Protein AF-A0A7V6WGP8-F1 (afdb_monomer_lite)

Structure (mmCIF, N/CA/C/O backbone):
data_AF-A0A7V6WGP8-F1
#
_entry.id   AF-A0A7V6WGP8-F1
#
loop_
_atom_site.group_PDB
_atom_site.id
_atom_site.type_symbol
_atom_site.label_atom_id
_atom_site.label_alt_id
_atom_site.label_comp_id
_atom_site.label_asym_id
_atom_site.label_entity_id
_atom_site.label_seq_id
_atom_site.pdbx_PDB_ins_code
_atom_site.Cartn_x
_atom_site.Cartn_y
_atom_site.Cartn_z
_atom_site.occupancy
_atom_site.B_iso_or_equiv
_atom_site.auth_seq_id
_atom_site.auth_comp_id
_atom_site.auth_asym_id
_atom_site.auth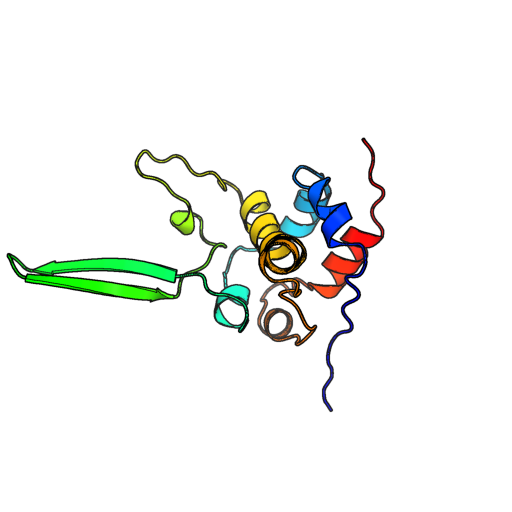_atom_id
_atom_site.pdbx_PDB_model_num
ATOM 1 N N . LYS A 1 1 ? -23.958 -14.655 -4.909 1.00 44.66 1 LYS A N 1
ATOM 2 C CA . LYS A 1 1 ? -24.150 -13.957 -3.614 1.00 44.66 1 LYS A CA 1
ATOM 3 C C . LYS A 1 1 ? -22.985 -12.997 -3.459 1.00 44.66 1 LYS A C 1
ATOM 5 O O . LYS A 1 1 ? -21.911 -13.428 -3.054 1.00 44.66 1 LYS A O 1
ATOM 10 N N . ASP A 1 2 ? -23.170 -11.751 -3.883 1.00 51.47 2 ASP A N 1
ATOM 11 C CA . ASP A 1 2 ? -22.129 -10.726 -3.828 1.00 51.47 2 ASP A CA 1
ATOM 12 C C . ASP A 1 2 ? -21.930 -10.285 -2.378 1.00 51.47 2 ASP A C 1
ATOM 14 O O . ASP A 1 2 ? -22.658 -9.455 -1.847 1.00 51.47 2 ASP A O 1
ATOM 18 N N . CYS A 1 3 ? -20.971 -10.913 -1.699 1.00 56.00 3 CYS A N 1
ATOM 19 C CA . CYS A 1 3 ? -20.528 -10.492 -0.377 1.00 56.00 3 CYS A CA 1
ATOM 20 C C . CYS A 1 3 ? -19.552 -9.319 -0.556 1.00 56.00 3 CYS A C 1
ATOM 22 O O . CYS A 1 3 ? -18.335 -9.508 -0.585 1.00 56.00 3 CYS A O 1
ATOM 24 N N . SER A 1 4 ? -20.078 -8.111 -0.769 1.00 67.31 4 SER A N 1
ATOM 25 C CA . SER A 1 4 ? -19.281 -6.886 -0.686 1.00 67.31 4 SER A CA 1
ATOM 26 C C . SER A 1 4 ? -19.113 -6.501 0.780 1.00 67.31 4 SER A C 1
ATOM 28 O O . SER A 1 4 ? -20.097 -6.386 1.512 1.00 67.31 4 SER A O 1
ATOM 30 N N . LEU A 1 5 ? -17.871 -6.302 1.214 1.00 82.69 5 LEU A N 1
ATOM 31 C CA . LEU A 1 5 ? -17.587 -5.822 2.561 1.00 82.69 5 LEU A CA 1
ATOM 32 C C . LEU A 1 5 ? -18.064 -4.369 2.686 1.00 82.69 5 LEU A C 1
ATOM 34 O O . LEU A 1 5 ? -17.824 -3.569 1.783 1.00 82.69 5 LEU A O 1
ATOM 38 N N . GLN A 1 6 ? -18.702 -4.023 3.802 1.00 84.06 6 GLN A N 1
ATOM 39 C CA . GLN A 1 6 ? -19.118 -2.645 4.064 1.00 84.06 6 GLN A CA 1
ATOM 40 C C . GLN A 1 6 ? -17.902 -1.792 4.433 1.00 84.06 6 GLN A C 1
ATOM 42 O O . GLN A 1 6 ? -17.051 -2.210 5.222 1.00 84.06 6 GLN A O 1
ATOM 47 N N . VAL A 1 7 ? -17.795 -0.616 3.817 1.00 87.31 7 VAL A N 1
ATOM 48 C CA . VAL A 1 7 ? -16.672 0.310 3.985 1.00 87.31 7 VAL A CA 1
ATOM 49 C C . VAL A 1 7 ? -17.230 1.692 4.292 1.00 87.31 7 VAL A C 1
ATOM 51 O O . VAL A 1 7 ? -17.673 2.400 3.394 1.00 87.31 7 VAL A O 1
ATOM 54 N N . GLU A 1 8 ? -17.193 2.067 5.566 1.00 87.69 8 GLU A N 1
ATOM 55 C CA . GLU A 1 8 ? -17.587 3.393 6.040 1.00 87.69 8 GLU A CA 1
ATOM 56 C C . GLU A 1 8 ? -16.346 4.284 6.147 1.00 87.69 8 GLU A C 1
ATOM 58 O O . GLU A 1 8 ? -15.432 4.006 6.922 1.00 87.69 8 GLU A O 1
ATOM 63 N N . VAL A 1 9 ? -16.287 5.333 5.327 1.00 87.25 9 VAL A N 1
ATOM 64 C CA . VAL A 1 9 ? -15.088 6.177 5.135 1.00 87.25 9 VAL A CA 1
ATOM 65 C C . VAL A 1 9 ? -15.356 7.669 5.330 1.00 87.25 9 VAL A C 1
ATOM 67 O O . VAL A 1 9 ? -14.455 8.487 5.151 1.00 87.25 9 VAL A O 1
ATOM 70 N N . GLU A 1 10 ? -16.575 8.028 5.721 1.00 86.88 10 GLU A N 1
ATOM 71 C CA . GLU A 1 10 ? -16.963 9.405 6.027 1.00 86.88 10 GLU A CA 1
ATOM 72 C C . GLU A 1 10 ? -16.136 9.954 7.201 1.00 86.88 10 GLU A C 1
ATOM 74 O O . GLU A 1 10 ? -15.939 9.271 8.208 1.00 86.88 10 GLU A O 1
ATOM 79 N N . GLY A 1 11 ? -15.590 11.166 7.047 1.00 88.88 11 GLY A N 1
ATOM 80 C CA . GLY A 1 11 ? -14.735 11.826 8.046 1.00 88.88 11 GLY A CA 1
ATOM 81 C C . GLY A 1 11 ? -13.355 11.184 8.264 1.00 88.88 11 GLY A C 1
ATOM 82 O O . GLY A 1 11 ? -12.551 11.671 9.064 1.00 88.88 11 GLY A O 1
ATOM 83 N N . LEU A 1 12 ? -13.058 10.066 7.589 1.00 92.94 12 LEU A N 1
ATOM 84 C CA . LEU A 1 12 ? -11.809 9.332 7.789 1.00 92.94 12 LEU A CA 1
ATOM 85 C C . LEU A 1 12 ? -10.620 10.045 7.140 1.00 92.94 12 LEU A C 1
ATOM 87 O O . LEU A 1 12 ? -9.513 9.992 7.670 1.00 92.94 12 LEU A O 1
ATOM 91 N N . THR A 1 13 ? -10.833 10.702 6.002 1.00 94.44 13 THR A N 1
ATOM 92 C CA . THR A 1 13 ? -9.777 11.399 5.262 1.00 94.44 13 THR A CA 1
ATOM 93 C C . THR A 1 13 ? -9.163 12.520 6.102 1.00 94.44 13 THR A C 1
ATOM 95 O O . THR A 1 13 ? -7.944 12.565 6.260 1.00 94.44 13 THR A O 1
ATOM 98 N N . GLU A 1 14 ? -9.996 13.355 6.720 1.00 93.75 14 GLU A N 1
ATOM 99 C CA . GLU A 1 14 ? -9.598 14.474 7.580 1.00 93.75 14 GLU A CA 1
ATOM 100 C C . GLU A 1 14 ? -8.885 13.982 8.842 1.00 93.75 14 GLU A C 1
ATOM 102 O O . GLU A 1 14 ? -7.888 14.559 9.280 1.00 93.75 14 GLU A O 1
ATOM 107 N N . LYS A 1 15 ? -9.356 12.868 9.416 1.00 93.94 15 LYS A N 1
ATOM 108 C CA . LYS A 1 15 ? -8.699 12.239 10.563 1.00 93.94 15 LYS A CA 1
ATOM 109 C C . LYS A 1 15 ? -7.301 11.734 10.191 1.00 93.94 15 LYS A C 1
ATOM 111 O O . LYS A 1 15 ? -6.336 11.984 10.910 1.00 93.94 15 LYS A O 1
ATOM 116 N N . LEU A 1 16 ? -7.170 11.065 9.043 1.00 95.12 16 LEU A N 1
ATOM 117 C CA . LEU A 1 16 ? -5.906 10.481 8.588 1.00 95.12 16 LEU A CA 1
ATOM 118 C C . LEU A 1 16 ? -4.817 11.518 8.301 1.00 95.12 16 LEU A C 1
ATOM 120 O O . LEU A 1 16 ? -3.645 11.213 8.523 1.00 95.12 16 LEU A O 1
ATOM 124 N N . GLN A 1 17 ? -5.186 12.739 7.901 1.00 93.19 17 GLN A N 1
ATOM 125 C CA . GLN A 1 17 ? -4.240 13.850 7.729 1.00 93.19 17 GLN A CA 1
ATOM 126 C C . GLN A 1 17 ? -3.420 14.125 8.994 1.00 93.19 17 GLN A C 1
ATOM 128 O O . GLN A 1 17 ? -2.241 14.460 8.902 1.00 93.19 17 GLN A O 1
ATOM 133 N N . LYS A 1 18 ? -4.020 13.930 10.171 1.00 93.69 18 LYS A N 1
ATOM 134 C CA . LYS A 1 18 ? -3.373 14.163 11.469 1.00 93.69 18 LYS A CA 1
ATOM 135 C C . LYS A 1 18 ? -2.697 12.915 12.037 1.00 93.69 18 LYS A C 1
ATOM 137 O O . LYS A 1 18 ? -1.904 13.006 12.961 1.00 93.69 18 LYS A O 1
ATOM 142 N N . MET A 1 19 ? -2.966 11.739 11.473 1.00 94.25 19 MET A N 1
ATOM 143 C CA . MET A 1 19 ? -2.515 10.454 12.015 1.00 94.25 19 MET A CA 1
ATOM 144 C C . MET A 1 19 ? -1.264 9.894 11.331 1.00 94.25 19 MET A C 1
ATOM 146 O O . MET A 1 19 ? -0.988 8.701 11.454 1.00 94.25 19 MET A O 1
ATOM 150 N N . PHE A 1 20 ? -0.497 10.697 10.591 1.00 94.12 20 PHE A N 1
ATOM 151 C CA . PHE A 1 20 ? 0.620 10.180 9.792 1.00 94.12 20 PHE A CA 1
ATOM 152 C C . PHE A 1 20 ? 1.658 9.412 10.635 1.00 94.12 20 PHE A C 1
ATOM 154 O O . PHE A 1 20 ? 2.062 8.312 10.252 1.00 94.12 20 PHE A O 1
ATOM 161 N N . GLU A 1 21 ? 2.017 9.924 11.813 1.00 94.00 21 GLU A N 1
ATOM 162 C CA . GLU A 1 21 ? 2.964 9.289 12.749 1.00 94.00 21 GLU A CA 1
ATOM 163 C C . GLU A 1 21 ? 2.284 8.521 13.898 1.00 94.00 21 GLU A C 1
ATOM 165 O O . GLU A 1 21 ? 2.942 8.087 14.839 1.00 94.00 21 GLU A O 1
ATOM 170 N N . HIS A 1 22 ? 0.968 8.299 13.822 1.00 95.56 22 HIS A N 1
ATOM 171 C CA . HIS A 1 22 ? 0.217 7.664 14.904 1.00 95.56 22 HIS A CA 1
ATOM 172 C C . HIS A 1 22 ? 0.681 6.207 15.163 1.00 95.56 22 HIS A C 1
ATOM 174 O O . HIS A 1 22 ? 0.835 5.431 14.209 1.00 95.56 22 HIS A O 1
ATOM 180 N N . PRO A 1 23 ? 0.831 5.768 16.431 1.00 94.88 23 PRO A N 1
ATOM 181 C CA . PRO A 1 23 ? 1.361 4.439 16.774 1.00 94.88 23 PRO A CA 1
ATOM 182 C C . PRO A 1 23 ? 0.505 3.264 16.274 1.00 94.88 23 PRO A C 1
ATOM 184 O O . PRO A 1 23 ? 1.012 2.156 16.113 1.00 94.88 23 PRO A O 1
ATOM 187 N N . ILE A 1 24 ? -0.768 3.495 15.931 1.00 95.25 24 ILE A N 1
ATOM 188 C CA . ILE A 1 24 ? -1.659 2.483 15.322 1.00 95.25 24 ILE A CA 1
ATOM 189 C C . ILE A 1 24 ? -1.042 1.809 14.085 1.00 95.25 24 ILE A C 1
ATOM 191 O O . ILE A 1 24 ? -1.291 0.633 13.817 1.00 95.25 24 ILE A O 1
ATOM 195 N N . TRP A 1 25 ? -0.194 2.520 13.332 1.00 96.06 25 TRP A N 1
ATOM 196 C CA . TRP A 1 25 ? 0.469 1.949 12.161 1.00 96.06 25 TRP A CA 1
ATOM 197 C C . TRP A 1 25 ? 1.424 0.814 12.524 1.00 96.06 25 TRP A C 1
ATOM 199 O O . TRP A 1 25 ? 1.603 -0.101 11.718 1.00 96.06 25 TRP A O 1
ATOM 209 N N . GLU A 1 26 ? 2.004 0.830 13.724 1.00 95.69 26 GLU A N 1
ATOM 210 C CA . GLU A 1 26 ? 2.823 -0.277 14.214 1.00 95.69 26 GLU A CA 1
ATOM 211 C C . GLU A 1 26 ? 1.977 -1.526 14.412 1.00 95.69 26 GLU A C 1
ATOM 213 O O . GLU A 1 26 ? 2.352 -2.594 13.929 1.00 95.69 26 GLU A O 1
ATOM 218 N N . GLU A 1 27 ? 0.807 -1.390 15.031 1.00 95.06 27 GLU A N 1
ATOM 219 C CA . GLU A 1 27 ? -0.123 -2.497 15.235 1.00 95.06 27 GLU A CA 1
ATOM 220 C C . GLU A 1 27 ? -0.605 -3.079 13.900 1.00 95.06 27 GLU A C 1
ATOM 222 O O . GLU A 1 27 ? -0.451 -4.279 13.650 1.00 95.06 27 GLU A O 1
ATOM 227 N N . ILE A 1 28 ? -1.087 -2.224 12.992 1.00 95.38 28 ILE A N 1
ATOM 228 C CA . ILE A 1 28 ? -1.588 -2.638 11.673 1.00 95.38 28 ILE A CA 1
ATOM 229 C C . ILE A 1 28 ? -0.487 -3.346 10.869 1.00 95.38 28 ILE A C 1
ATOM 231 O O . ILE A 1 28 ? -0.734 -4.347 10.184 1.00 95.38 28 ILE A O 1
ATOM 235 N N . CYS A 1 29 ? 0.754 -2.853 10.934 1.00 96.44 29 CYS A N 1
ATOM 236 C CA . CYS A 1 29 ? 1.841 -3.405 10.135 1.00 96.44 29 CYS A CA 1
ATOM 237 C C . CYS A 1 29 ? 2.371 -4.748 10.661 1.00 96.44 29 CYS A C 1
ATOM 239 O O . CYS A 1 29 ? 2.936 -5.508 9.867 1.00 96.44 29 CYS A O 1
ATOM 241 N N . ARG A 1 30 ? 2.165 -5.095 11.945 1.00 95.44 30 ARG A N 1
ATOM 242 C CA . ARG A 1 30 ? 2.662 -6.352 12.546 1.00 95.44 30 ARG A CA 1
ATOM 243 C C . ARG A 1 30 ? 2.249 -7.570 11.732 1.00 95.44 30 ARG A C 1
ATOM 245 O O . ARG A 1 30 ? 3.114 -8.365 11.370 1.00 95.44 30 ARG A O 1
ATOM 252 N N . LYS A 1 31 ? 0.974 -7.644 11.341 1.00 94.00 31 LYS A N 1
ATOM 253 C CA . LYS A 1 31 ? 0.414 -8.768 10.575 1.00 94.00 31 LYS A CA 1
ATOM 254 C C . LYS A 1 31 ? 0.961 -8.864 9.148 1.00 94.00 31 LYS A C 1
ATOM 256 O O . LYS A 1 31 ? 1.058 -9.952 8.597 1.00 94.00 31 LYS A O 1
ATOM 261 N N . CYS A 1 32 ? 1.298 -7.734 8.526 1.00 95.94 32 CYS A N 1
ATOM 262 C CA . CYS A 1 32 ? 1.716 -7.693 7.128 1.00 95.94 32 CYS A CA 1
ATOM 263 C C . CYS A 1 32 ? 3.098 -8.342 6.920 1.00 95.94 32 CYS A C 1
ATOM 265 O O . CYS A 1 32 ? 3.999 -8.187 7.739 1.00 95.94 32 CYS A O 1
ATOM 267 N N . ILE A 1 33 ? 3.291 -9.014 5.784 1.00 95.50 33 ILE A N 1
ATOM 268 C CA . ILE A 1 33 ? 4.583 -9.601 5.376 1.00 95.50 33 ILE A CA 1
ATOM 269 C C . ILE A 1 33 ? 5.144 -8.972 4.090 1.00 95.50 33 ILE A C 1
ATOM 271 O O . ILE A 1 33 ? 6.011 -9.543 3.446 1.00 95.50 33 ILE A O 1
ATOM 275 N N . ASN A 1 34 ? 4.617 -7.815 3.671 1.00 95.06 34 ASN A N 1
ATOM 276 C CA . ASN A 1 34 ? 5.044 -7.078 2.469 1.00 95.06 34 ASN A CA 1
ATOM 277 C C . ASN A 1 34 ? 5.038 -7.877 1.148 1.00 95.06 34 ASN A C 1
ATOM 279 O O . ASN A 1 34 ? 5.696 -7.476 0.195 1.00 95.06 34 ASN A O 1
ATOM 283 N N . CYS A 1 35 ? 4.233 -8.939 1.030 1.00 95.56 35 CYS A N 1
ATOM 284 C CA . CYS A 1 35 ? 4.179 -9.768 -0.183 1.00 95.56 35 CYS A CA 1
ATOM 285 C C . CYS A 1 35 ? 3.718 -9.023 -1.451 1.00 95.56 35 CYS A C 1
ATOM 287 O O . CYS A 1 35 ? 3.995 -9.457 -2.564 1.00 95.56 35 CYS A O 1
ATOM 289 N N . GLY A 1 36 ? 2.999 -7.904 -1.307 1.00 94.75 36 GLY A N 1
ATOM 290 C CA . GLY A 1 36 ? 2.550 -7.086 -2.435 1.00 94.75 36 GLY A CA 1
ATOM 291 C C . GLY A 1 36 ? 1.317 -7.616 -3.175 1.00 94.75 36 GLY A C 1
ATOM 292 O O . GLY A 1 36 ? 0.758 -6.893 -3.982 1.00 94.75 36 GLY A O 1
ATOM 293 N N . THR A 1 37 ? 0.785 -8.802 -2.867 1.00 96.00 37 THR A N 1
ATOM 294 C CA . THR A 1 37 ? -0.389 -9.383 -3.561 1.00 96.00 37 THR A CA 1
ATOM 295 C C . THR A 1 37 ? -1.583 -8.424 -3.668 1.00 96.00 37 THR A C 1
ATOM 297 O O . THR A 1 37 ? -2.304 -8.391 -4.663 1.00 96.00 37 THR A O 1
ATOM 300 N N . CYS A 1 38 ? -1.788 -7.585 -2.653 1.00 95.19 38 CYS A N 1
ATOM 301 C CA . CYS A 1 38 ? -2.883 -6.630 -2.627 1.00 95.19 38 CYS A CA 1
ATOM 302 C C . CYS A 1 38 ? -2.735 -5.483 -3.648 1.00 95.19 38 CYS A C 1
ATOM 304 O O . CYS A 1 38 ? -3.752 -4.876 -3.995 1.00 95.19 38 CYS A O 1
ATOM 306 N N . THR A 1 39 ? -1.529 -5.120 -4.106 1.00 95.56 39 THR A N 1
ATOM 307 C CA . THR A 1 39 ? -1.324 -4.095 -5.154 1.00 95.56 39 THR A CA 1
ATOM 308 C C . THR A 1 39 ? -1.647 -4.660 -6.524 1.00 95.56 39 THR A C 1
ATOM 310 O O . THR A 1 39 ? -2.422 -4.035 -7.236 1.00 95.56 39 THR A O 1
ATOM 313 N N . TYR A 1 40 ? -1.197 -5.876 -6.822 1.00 94.00 40 TYR A N 1
ATOM 314 C CA . TYR A 1 40 ? -1.468 -6.543 -8.098 1.00 94.00 40 TYR A CA 1
ATOM 315 C C . TYR A 1 40 ? -2.951 -6.867 -8.336 1.00 94.00 40 TYR A C 1
ATOM 317 O O . TYR A 1 40 ? -3.410 -6.852 -9.471 1.00 94.00 40 TYR A O 1
ATOM 325 N N . LEU A 1 41 ? -3.722 -7.148 -7.281 1.00 94.56 41 LEU A N 1
ATOM 326 C CA . LEU A 1 41 ? -5.138 -7.528 -7.420 1.00 94.56 41 LEU A CA 1
ATOM 327 C C . LEU A 1 41 ? -6.122 -6.359 -7.387 1.00 94.56 41 LEU A C 1
ATOM 329 O O . LEU A 1 41 ? -7.294 -6.517 -7.737 1.00 94.56 41 LEU A O 1
ATOM 333 N N . CYS A 1 42 ? -5.700 -5.214 -6.859 1.00 94.69 42 CYS A N 1
ATOM 334 C CA . CYS A 1 42 ? -6.611 -4.107 -6.628 1.00 94.69 42 CYS A CA 1
ATOM 335 C C . CYS A 1 42 ? -6.683 -3.223 -7.879 1.00 94.69 42 CYS A C 1
ATOM 337 O O . CYS A 1 42 ? -5.664 -2.656 -8.255 1.00 94.69 42 CYS A O 1
ATOM 339 N N . PRO A 1 43 ? -7.869 -3.018 -8.479 1.00 92.56 43 PRO A N 1
ATOM 340 C CA . PRO A 1 43 ? -7.986 -2.268 -9.731 1.00 92.56 43 PRO A CA 1
ATOM 341 C C . PRO A 1 43 ? -7.700 -0.770 -9.566 1.00 92.56 43 PRO A C 1
ATOM 343 O O . PRO A 1 43 ? -7.457 -0.083 -10.546 1.00 92.56 43 PRO A O 1
ATOM 346 N N . THR A 1 44 ? -7.732 -0.247 -8.334 1.00 93.38 44 THR A N 1
ATOM 347 C CA . THR A 1 44 ? -7.383 1.152 -8.044 1.00 93.38 44 THR A CA 1
ATOM 348 C C . THR A 1 44 ? -5.884 1.348 -7.805 1.00 93.38 44 THR A C 1
ATOM 350 O O . THR A 1 44 ? -5.424 2.478 -7.643 1.00 93.38 44 THR A O 1
ATOM 353 N N . CYS A 1 45 ? -5.099 0.265 -7.754 1.00 93.81 45 CYS A N 1
ATOM 354 C CA . CYS A 1 45 ? -3.648 0.348 -7.647 1.00 93.81 45 CYS A CA 1
ATOM 355 C C . CYS A 1 45 ? -3.014 0.569 -9.019 1.00 93.81 45 CYS A C 1
ATOM 357 O O . CYS A 1 45 ? -3.396 -0.045 -10.005 1.00 93.81 45 CYS A O 1
ATOM 359 N N . HIS A 1 46 ? -2.020 1.449 -9.048 1.00 92.06 46 HIS A N 1
ATOM 360 C CA . HIS A 1 46 ? -1.364 1.910 -10.269 1.00 92.06 46 HIS A CA 1
ATOM 361 C C . HIS A 1 46 ? 0.148 2.078 -10.051 1.00 92.06 46 HIS A C 1
ATOM 363 O O . HIS A 1 46 ? 0.777 2.965 -10.618 1.00 92.06 46 HIS A O 1
ATOM 369 N N . CYS A 1 47 ? 0.724 1.249 -9.177 1.00 94.19 47 CYS A N 1
ATOM 370 C CA . CYS A 1 47 ? 2.164 1.195 -8.957 1.00 94.19 47 CYS A CA 1
ATOM 371 C C . CYS A 1 47 ? 2.836 0.515 -10.155 1.00 94.19 47 CYS A C 1
ATOM 373 O O . CYS A 1 47 ? 2.403 -0.552 -10.595 1.00 94.19 47 CYS A O 1
ATOM 375 N N . PHE A 1 48 ? 3.877 1.145 -10.685 1.00 95.00 48 PHE A N 1
ATOM 376 C CA . PHE A 1 48 ? 4.653 0.625 -11.800 1.00 95.00 48 PHE A CA 1
ATOM 377 C C . PHE A 1 48 ? 6.108 1.061 -11.676 1.00 95.00 48 PHE A C 1
ATOM 379 O O . PHE A 1 48 ? 6.389 2.096 -11.072 1.00 95.00 48 PHE A O 1
ATOM 386 N N . ASP A 1 49 ? 6.989 0.295 -12.306 1.00 93.38 49 ASP A N 1
ATOM 387 C CA . ASP A 1 49 ? 8.390 0.643 -12.510 1.00 93.38 49 ASP A CA 1
ATOM 388 C C . ASP A 1 49 ? 8.664 0.890 -14.003 1.00 93.38 49 ASP A C 1
ATOM 390 O O . ASP A 1 49 ? 7.923 0.428 -14.884 1.00 93.38 49 ASP A O 1
ATOM 394 N N . VAL A 1 50 ? 9.708 1.661 -14.293 1.00 93.38 50 VAL A N 1
ATOM 395 C CA . VAL A 1 50 ? 10.165 1.982 -15.645 1.00 93.38 50 VAL A CA 1
ATOM 396 C C . VAL A 1 50 ? 11.560 1.412 -15.834 1.00 93.38 50 VAL A C 1
ATOM 398 O O . VAL A 1 50 ? 12.556 1.985 -15.398 1.00 93.38 50 VAL A O 1
ATOM 401 N N . LEU A 1 51 ? 11.629 0.302 -16.561 1.00 91.88 51 LEU A N 1
ATOM 402 C CA . LEU A 1 51 ? 12.877 -0.391 -16.835 1.00 91.88 51 LEU A CA 1
ATOM 403 C C . LEU A 1 51 ? 13.432 0.011 -18.200 1.00 91.88 51 LEU A C 1
ATOM 405 O O . LEU A 1 51 ? 12.696 0.226 -19.167 1.00 91.88 51 LEU A O 1
ATOM 409 N N . ASN A 1 52 ? 14.759 0.078 -18.276 1.00 93.88 52 ASN A N 1
ATOM 410 C CA . ASN A 1 52 ? 15.499 0.295 -19.512 1.00 93.88 52 ASN A CA 1
ATOM 411 C C . ASN A 1 52 ? 16.332 -0.953 -19.800 1.00 93.88 52 ASN A C 1
ATOM 413 O O . ASN A 1 52 ? 17.091 -1.405 -18.943 1.00 93.88 52 ASN A O 1
ATOM 417 N N . LYS A 1 53 ? 16.206 -1.510 -21.003 1.00 93.88 53 LYS A N 1
ATOM 418 C CA . LYS A 1 53 ? 17.042 -2.614 -21.479 1.00 93.88 53 LYS A CA 1
ATOM 419 C C . LYS A 1 53 ? 17.831 -2.137 -22.689 1.00 93.88 53 LYS A C 1
ATOM 421 O O . LYS A 1 53 ? 17.250 -1.914 -23.748 1.00 93.88 53 LYS A O 1
ATOM 426 N N . ASN A 1 54 ? 19.144 -2.014 -22.522 1.00 94.75 54 ASN A N 1
ATOM 427 C CA . ASN A 1 54 ? 20.061 -1.566 -23.568 1.00 94.75 54 ASN A CA 1
ATOM 428 C C . ASN A 1 54 ? 20.857 -2.751 -24.132 1.00 94.75 54 ASN A C 1
ATOM 430 O O . ASN A 1 54 ? 21.235 -3.665 -23.399 1.00 94.75 54 ASN A O 1
ATOM 434 N N . ARG A 1 55 ? 21.112 -2.732 -25.441 1.00 92.25 55 ARG A N 1
ATOM 435 C CA . ARG A 1 55 ? 21.979 -3.666 -26.166 1.00 92.25 55 ARG A CA 1
ATOM 436 C C . ARG A 1 55 ? 22.785 -2.876 -27.201 1.00 92.25 55 ARG A C 1
ATOM 438 O O . ARG A 1 55 ? 22.291 -2.599 -28.294 1.00 92.25 55 ARG A O 1
ATOM 445 N N . GLY A 1 56 ? 24.025 -2.532 -26.850 1.00 92.44 56 GLY A N 1
ATOM 446 C CA . GLY A 1 56 ? 24.853 -1.624 -27.650 1.00 92.44 56 GLY A CA 1
ATOM 447 C C . GLY A 1 56 ? 24.187 -0.251 -27.772 1.00 92.44 56 GLY A C 1
ATOM 448 O O . GLY A 1 56 ? 23.727 0.298 -26.775 1.00 92.44 56 GLY A O 1
ATOM 449 N N . GLU A 1 57 ? 24.072 0.255 -28.998 1.00 93.25 57 GLU A N 1
ATOM 450 C CA . GLU A 1 57 ? 23.449 1.553 -29.310 1.00 93.25 57 GLU A CA 1
ATOM 451 C C . GLU A 1 57 ? 21.910 1.518 -29.379 1.00 93.25 57 GLU A C 1
ATOM 453 O O . GLU A 1 57 ? 21.269 2.541 -29.609 1.00 93.25 57 GLU A O 1
ATOM 458 N N . LYS A 1 58 ? 21.284 0.349 -29.192 1.00 94.75 58 LYS A N 1
ATOM 459 C CA . LYS A 1 58 ? 19.820 0.200 -29.194 1.00 94.75 58 LYS A CA 1
ATOM 460 C C . LYS A 1 58 ? 19.311 -0.038 -27.778 1.00 94.75 58 LYS A C 1
ATOM 462 O O . LYS A 1 58 ? 19.879 -0.839 -27.038 1.00 94.75 58 LYS A O 1
ATOM 467 N N . GLY A 1 59 ? 18.200 0.594 -27.416 1.00 95.00 59 GLY A N 1
ATOM 468 C CA . GLY A 1 59 ? 17.568 0.419 -26.111 1.00 95.00 59 GLY A CA 1
ATOM 469 C C . GLY A 1 59 ? 16.050 0.426 -26.195 1.00 95.00 59 GLY A C 1
ATOM 470 O O . GLY A 1 59 ? 15.469 1.028 -27.095 1.00 95.00 59 GLY A O 1
ATOM 471 N N . VAL A 1 60 ? 15.409 -0.254 -25.248 1.00 95.94 60 VAL A N 1
ATOM 472 C CA . VAL A 1 60 ? 13.959 -0.192 -25.041 1.00 95.94 60 VAL A CA 1
ATOM 473 C C . VAL A 1 60 ? 13.667 0.258 -23.619 1.00 95.94 60 VAL A C 1
ATOM 475 O O . VAL A 1 60 ? 14.274 -0.229 -22.663 1.00 95.94 60 VAL A O 1
ATOM 478 N N . LYS A 1 61 ? 12.714 1.177 -23.485 1.00 96.25 61 LYS A N 1
ATOM 479 C CA . LYS A 1 61 ? 12.139 1.596 -22.208 1.00 96.25 61 LYS A CA 1
ATOM 480 C C . LYS A 1 61 ? 10.723 1.049 -22.129 1.00 96.25 61 LYS A C 1
ATOM 482 O O 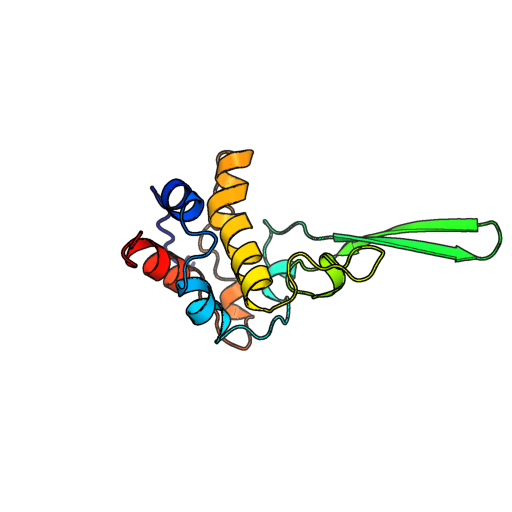. LYS A 1 61 ? 9.948 1.226 -23.067 1.00 96.25 61 LYS A O 1
ATOM 487 N N . TYR A 1 62 ? 10.387 0.386 -21.034 1.00 95.31 62 TYR A N 1
ATOM 488 C CA . TYR A 1 62 ? 9.074 -0.224 -20.858 1.00 95.31 62 TYR A CA 1
ATOM 489 C C . TYR A 1 62 ? 8.594 -0.095 -19.416 1.00 95.31 62 TYR A C 1
ATOM 491 O O . TYR A 1 62 ? 9.379 0.084 -18.485 1.00 95.31 62 TYR A O 1
ATOM 499 N N . ARG A 1 63 ? 7.271 -0.145 -19.257 1.00 95.50 63 ARG A N 1
ATOM 500 C CA . ARG A 1 63 ? 6.599 -0.093 -17.962 1.00 95.50 63 ARG A CA 1
ATOM 501 C C . ARG A 1 63 ? 6.307 -1.512 -17.489 1.00 95.50 63 ARG A C 1
ATOM 503 O O . ARG A 1 63 ? 5.693 -2.281 -18.226 1.00 95.50 63 ARG A O 1
ATOM 510 N N . CYS A 1 64 ? 6.677 -1.817 -16.254 1.00 93.31 64 CYS A N 1
ATOM 511 C CA . CYS A 1 64 ? 6.323 -3.059 -15.574 1.00 93.31 64 CYS A CA 1
ATOM 512 C C . CYS A 1 64 ? 5.428 -2.769 -14.378 1.00 93.31 64 CYS A C 1
ATOM 514 O O . CYS A 1 64 ? 5.552 -1.722 -13.750 1.00 93.31 64 CYS A O 1
ATOM 516 N N . TYR A 1 65 ? 4.528 -3.695 -14.050 1.00 93.00 65 TYR A N 1
ATOM 517 C CA . TYR A 1 65 ? 3.830 -3.618 -12.773 1.00 93.00 65 TYR A CA 1
ATOM 518 C C . TYR A 1 65 ? 4.828 -3.746 -11.631 1.00 93.00 65 TYR A C 1
ATOM 520 O O . TYR A 1 65 ? 5.731 -4.578 -11.686 1.00 93.00 65 TYR A O 1
ATOM 528 N N . ASP A 1 66 ? 4.624 -2.933 -10.604 1.00 95.06 66 ASP A N 1
ATOM 529 C CA . ASP A 1 66 ? 5.417 -2.973 -9.387 1.00 95.06 66 ASP A CA 1
ATOM 530 C C . ASP A 1 66 ? 4.521 -2.650 -8.181 1.00 95.06 66 ASP A C 1
ATOM 532 O O . ASP A 1 66 ? 3.307 -2.454 -8.303 1.00 95.06 66 ASP A O 1
ATOM 536 N N . SER A 1 67 ? 5.085 -2.623 -6.981 1.00 95.62 67 SER A N 1
ATOM 537 C CA . SER A 1 67 ? 4.344 -2.519 -5.739 1.00 95.62 67 SER A CA 1
ATOM 538 C C . SER A 1 67 ? 5.008 -1.559 -4.767 1.00 95.62 67 SER A C 1
ATOM 540 O O . SER A 1 67 ? 6.121 -1.787 -4.305 1.00 95.62 67 SER A O 1
ATOM 542 N N . CYS A 1 68 ? 4.240 -0.574 -4.289 1.00 95.06 68 CYS A N 1
ATOM 543 C CA . CYS A 1 68 ? 4.661 0.304 -3.192 1.00 95.06 68 CYS A CA 1
ATOM 544 C C . CYS A 1 68 ? 4.942 -0.428 -1.861 1.00 95.06 68 CYS A C 1
ATOM 546 O O . CYS A 1 68 ? 5.329 0.211 -0.883 1.00 95.06 68 CYS A O 1
ATOM 548 N N . MET A 1 69 ? 4.696 -1.743 -1.799 1.00 95.62 69 MET A N 1
ATOM 549 C CA . MET A 1 69 ? 5.003 -2.596 -0.650 1.00 95.62 69 MET A CA 1
ATOM 550 C C . MET A 1 69 ? 6.448 -3.103 -0.639 1.00 95.62 69 MET A C 1
ATOM 552 O O . MET A 1 69 ? 6.892 -3.552 0.423 1.00 95.62 69 MET A O 1
ATOM 556 N N . TYR A 1 70 ? 7.160 -3.045 -1.766 1.00 95.19 70 TYR A N 1
ATOM 557 C CA . TYR A 1 70 ? 8.558 -3.458 -1.864 1.00 95.19 70 TYR A CA 1
ATOM 558 C C . TYR A 1 70 ? 9.495 -2.336 -1.422 1.00 95.19 70 TYR A C 1
ATOM 560 O O . TYR A 1 70 ? 9.141 -1.155 -1.461 1.00 95.19 70 TYR A O 1
ATOM 568 N N . LYS A 1 71 ? 10.674 -2.713 -0.922 1.00 94.00 71 LYS A N 1
ATOM 569 C CA . LYS A 1 71 ? 11.659 -1.758 -0.397 1.00 94.00 71 LYS A CA 1
ATOM 570 C C . LYS A 1 71 ? 12.227 -0.914 -1.538 1.00 94.00 71 LYS A C 1
ATOM 572 O O . LYS A 1 71 ? 12.431 0.285 -1.378 1.00 94.00 71 LYS A O 1
ATOM 577 N N . GLU A 1 72 ? 12.441 -1.553 -2.675 1.00 92.62 72 GLU A N 1
ATOM 578 C CA . GLU A 1 72 ? 13.074 -1.041 -3.882 1.00 92.62 72 GLU A CA 1
ATOM 579 C C . GLU A 1 72 ? 12.242 0.074 -4.525 1.00 92.62 72 GLU A C 1
ATOM 581 O O . GLU A 1 72 ? 12.814 1.033 -5.025 1.00 92.62 72 GLU A O 1
ATOM 586 N N . TYR A 1 73 ? 10.909 0.026 -4.394 1.00 94.25 73 TYR A N 1
ATOM 587 C CA . TYR A 1 73 ? 9.980 0.986 -5.010 1.00 94.25 73 TYR A CA 1
ATOM 588 C C . TYR A 1 73 ? 10.268 2.457 -4.655 1.00 94.25 73 TYR A C 1
ATOM 590 O O . TYR A 1 73 ? 9.940 3.366 -5.412 1.00 94.25 73 TYR A O 1
ATOM 598 N N . THR A 1 74 ? 10.834 2.719 -3.474 1.00 93.62 74 THR A N 1
ATOM 599 C CA . THR A 1 74 ? 11.243 4.074 -3.049 1.00 93.62 74 THR A CA 1
ATOM 600 C C . THR A 1 74 ? 12.706 4.209 -2.717 1.00 93.62 74 THR A C 1
ATOM 602 O O . THR A 1 74 ? 13.106 5.186 -2.081 1.00 93.62 74 THR A O 1
ATOM 605 N N . LEU A 1 75 ? 13.510 3.235 -3.118 1.00 94.81 75 LEU A N 1
ATOM 606 C CA . LEU A 1 75 ? 14.941 3.353 -2.965 1.00 94.81 75 LEU A CA 1
ATOM 607 C C . LEU A 1 75 ? 15.452 4.380 -3.979 1.00 94.81 75 LEU A C 1
ATOM 609 O O . LEU A 1 75 ? 15.344 4.189 -5.186 1.00 94.81 75 LEU A O 1
ATOM 613 N N . MET A 1 76 ? 15.977 5.491 -3.475 1.00 94.06 76 MET A N 1
ATOM 614 C CA . MET A 1 76 ? 16.516 6.565 -4.301 1.00 94.06 76 MET A CA 1
ATOM 615 C C . MET A 1 76 ? 17.992 6.318 -4.619 1.00 94.06 76 MET A C 1
ATOM 617 O O . MET A 1 76 ? 18.699 5.602 -3.899 1.00 94.06 76 MET A O 1
ATOM 621 N N . ALA A 1 77 ? 18.475 6.961 -5.685 1.00 88.75 77 ALA A N 1
ATOM 622 C CA . ALA A 1 77 ? 19.902 7.036 -5.971 1.00 88.75 77 ALA A CA 1
ATOM 623 C C . ALA A 1 77 ? 20.630 7.637 -4.753 1.00 88.75 77 ALA A C 1
ATOM 625 O O . ALA A 1 77 ? 20.256 8.702 -4.269 1.00 88.75 77 ALA A O 1
ATOM 626 N N . GLY A 1 78 ? 21.618 6.917 -4.214 1.00 92.12 78 GLY A N 1
ATOM 627 C CA . GLY A 1 78 ? 22.290 7.255 -2.949 1.00 92.12 78 GLY A CA 1
ATOM 628 C C . GLY A 1 78 ? 21.862 6.411 -1.742 1.00 92.12 78 GLY A C 1
ATOM 629 O O . GLY A 1 78 ? 22.363 6.619 -0.644 1.00 92.12 78 GLY A O 1
ATOM 630 N N . GLY A 1 79 ? 20.952 5.446 -1.919 1.00 92.50 79 GLY A N 1
ATOM 631 C CA . GLY A 1 79 ? 20.581 4.483 -0.875 1.00 92.50 79 GLY A CA 1
ATOM 632 C C . GLY A 1 79 ? 19.572 5.004 0.153 1.00 92.50 79 GLY A C 1
ATOM 633 O O . GLY A 1 79 ? 19.113 4.237 1.000 1.00 92.50 79 GLY A O 1
ATOM 634 N N . HIS A 1 80 ? 19.177 6.278 0.064 1.00 95.62 80 HIS A N 1
ATOM 635 C CA . HIS A 1 80 ? 18.104 6.831 0.882 1.00 95.62 80 HIS A CA 1
ATOM 636 C C . HIS A 1 80 ? 16.759 6.187 0.519 1.00 95.62 80 HIS A C 1
ATOM 638 O O . HIS A 1 80 ? 16.440 5.983 -0.654 1.00 95.62 80 HIS A O 1
ATOM 644 N N . ASN A 1 81 ? 15.951 5.879 1.533 1.00 95.88 81 ASN A N 1
ATOM 645 C CA . ASN A 1 81 ? 14.618 5.327 1.346 1.00 95.88 81 ASN A CA 1
ATOM 646 C C . ASN A 1 81 ? 13.634 6.005 2.309 1.00 95.88 81 ASN A C 1
ATOM 648 O O . ASN A 1 81 ? 13.712 5.745 3.510 1.00 95.88 81 ASN A O 1
ATOM 652 N N . PRO A 1 82 ? 12.675 6.803 1.806 1.00 93.62 82 PRO A N 1
ATOM 653 C CA . PRO A 1 82 ? 11.644 7.436 2.633 1.00 93.62 82 PRO A CA 1
ATOM 654 C C . PRO A 1 82 ? 10.712 6.447 3.344 1.00 93.62 82 PRO A C 1
ATOM 656 O O . PRO A 1 82 ? 9.964 6.827 4.241 1.00 93.62 82 PRO A O 1
ATOM 659 N N . ARG A 1 83 ? 10.698 5.176 2.921 1.00 95.19 83 ARG A N 1
ATOM 660 C CA . ARG A 1 83 ? 9.895 4.105 3.524 1.00 95.19 83 ARG A CA 1
ATOM 661 C C . ARG A 1 83 ? 10.784 2.911 3.875 1.00 95.19 83 ARG A C 1
ATOM 663 O O . ARG A 1 83 ? 10.664 1.847 3.250 1.00 95.19 83 ARG A O 1
ATOM 670 N N . PRO A 1 84 ? 11.695 3.075 4.854 1.00 94.12 84 PRO A N 1
ATOM 671 C CA . PRO A 1 84 ? 12.723 2.083 5.140 1.00 94.12 84 PRO A CA 1
ATOM 672 C C . PRO A 1 84 ? 12.127 0.811 5.750 1.00 94.12 84 PRO A C 1
ATOM 674 O O . PRO A 1 84 ? 12.558 -0.297 5.409 1.00 94.12 84 PRO A O 1
ATOM 677 N N . THR A 1 85 ? 11.079 0.923 6.569 1.00 95.38 85 THR A N 1
ATOM 678 C CA . THR A 1 85 ? 10.486 -0.215 7.275 1.00 95.38 85 THR A CA 1
ATOM 679 C C . THR A 1 85 ? 9.139 -0.635 6.686 1.00 95.38 85 THR A C 1
ATOM 681 O O . THR A 1 85 ? 8.550 -0.003 5.803 1.00 95.38 85 THR A O 1
ATOM 684 N N . LYS A 1 86 ? 8.638 -1.770 7.178 1.00 94.75 86 LYS A N 1
ATOM 685 C CA . LYS A 1 86 ? 7.304 -2.273 6.848 1.00 94.75 86 LYS A CA 1
ATOM 686 C C . LYS A 1 86 ? 6.205 -1.279 7.247 1.00 94.75 86 LYS A C 1
ATOM 688 O O . LYS A 1 86 ? 5.220 -1.175 6.514 1.00 94.75 86 LYS A O 1
ATOM 693 N N . LYS A 1 87 ? 6.385 -0.543 8.351 1.00 96.69 87 LYS A N 1
ATOM 694 C CA . LYS A 1 87 ? 5.408 0.417 8.879 1.00 96.69 87 LYS A CA 1
ATOM 695 C C . LYS A 1 87 ? 5.053 1.468 7.835 1.00 96.69 87 LYS A C 1
ATOM 697 O O . LYS A 1 87 ? 3.888 1.581 7.457 1.00 96.69 87 LYS A O 1
ATOM 702 N N . GLU A 1 88 ? 6.051 2.156 7.283 1.00 96.75 88 GLU A N 1
ATOM 703 C CA . GLU A 1 88 ? 5.812 3.253 6.339 1.00 96.75 88 GLU A CA 1
ATOM 704 C C . GLU A 1 88 ? 5.194 2.753 5.024 1.00 96.75 88 GLU A C 1
ATOM 706 O O . GLU A 1 88 ? 4.361 3.435 4.425 1.00 96.75 88 GLU A O 1
ATOM 711 N N . ARG A 1 89 ? 5.552 1.540 4.577 1.00 96.50 89 ARG A N 1
ATOM 712 C CA . ARG A 1 89 ? 4.992 0.921 3.360 1.00 96.50 89 ARG A CA 1
ATOM 713 C C . ARG A 1 89 ? 3.534 0.494 3.544 1.00 96.50 89 ARG A C 1
ATOM 715 O O . ARG A 1 89 ? 2.706 0.729 2.665 1.00 96.50 89 ARG A O 1
ATOM 722 N N . VAL A 1 90 ? 3.203 -0.093 4.695 1.00 96.56 90 VAL A N 1
ATOM 723 C CA . VAL A 1 90 ? 1.820 -0.446 5.053 1.00 96.56 90 VAL A CA 1
ATOM 724 C C . VAL A 1 90 ? 0.970 0.813 5.215 1.00 96.56 90 VAL A C 1
ATOM 726 O O . VAL A 1 90 ? -0.110 0.888 4.632 1.00 96.56 90 VAL A O 1
ATOM 729 N N . ARG A 1 91 ? 1.482 1.834 5.912 1.00 96.69 91 ARG A N 1
ATOM 730 C CA . ARG A 1 91 ? 0.842 3.151 6.013 1.00 96.69 91 ARG A CA 1
ATOM 731 C C . ARG A 1 91 ? 0.550 3.725 4.627 1.00 96.69 91 ARG A C 1
ATOM 733 O O . ARG A 1 91 ? -0.601 4.030 4.329 1.00 96.69 91 ARG A O 1
ATOM 740 N N . GLN A 1 92 ? 1.546 3.764 3.734 1.00 96.06 92 GLN A N 1
ATOM 741 C CA . GLN A 1 92 ? 1.379 4.247 2.356 1.00 96.06 92 GLN A CA 1
ATOM 742 C C . GLN A 1 92 ? 0.246 3.524 1.616 1.00 96.06 92 GLN A C 1
ATOM 744 O O . GLN A 1 92 ? -0.532 4.157 0.904 1.00 96.06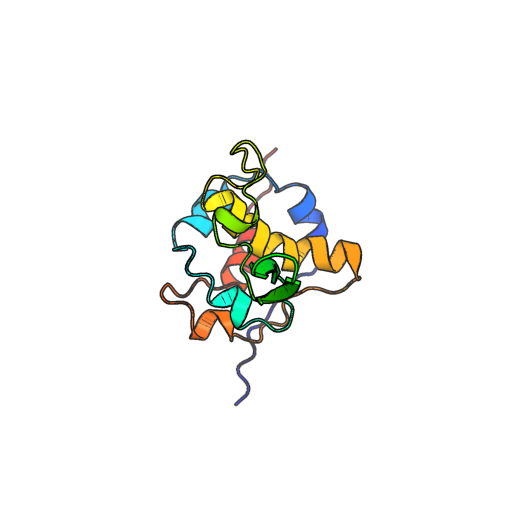 92 GLN A O 1
ATOM 749 N N . ARG A 1 93 ? 0.134 2.200 1.774 1.00 95.44 93 ARG A N 1
ATOM 750 C CA . ARG A 1 93 ? -0.917 1.401 1.133 1.00 95.44 93 ARG A CA 1
ATOM 751 C C . ARG A 1 93 ? -2.322 1.850 1.543 1.00 95.44 93 ARG A C 1
ATOM 753 O O . ARG A 1 93 ? -3.204 1.894 0.682 1.00 95.44 93 ARG A O 1
ATOM 760 N N . PHE A 1 94 ? -2.534 2.139 2.824 1.00 95.75 94 PHE A N 1
ATOM 761 C CA . PHE A 1 94 ? -3.835 2.564 3.337 1.00 95.75 94 PHE A CA 1
ATOM 762 C C . PHE A 1 94 ? -4.095 4.045 3.064 1.00 95.75 94 PHE A C 1
ATOM 764 O O . PHE A 1 94 ? -5.138 4.364 2.494 1.00 95.75 94 PHE A O 1
ATOM 771 N N . LEU A 1 95 ? -3.129 4.928 3.342 1.00 96.12 95 LEU A N 1
ATOM 772 C CA . LEU A 1 95 ? -3.262 6.365 3.081 1.00 96.12 95 LEU A CA 1
ATOM 773 C C . LEU A 1 95 ? -3.515 6.657 1.605 1.00 96.12 95 LEU A C 1
ATOM 775 O O . LEU A 1 95 ? -4.371 7.471 1.281 1.00 96.12 95 LEU A O 1
ATOM 779 N N . HIS A 1 96 ? -2.883 5.924 0.686 1.00 94.81 96 HIS A N 1
ATOM 780 C CA . HIS A 1 96 ? -3.150 6.119 -0.735 1.00 94.81 96 HIS A CA 1
ATOM 781 C C . HIS A 1 96 ? -4.618 5.874 -1.102 1.00 94.81 96 HIS A C 1
ATOM 783 O O . HIS A 1 96 ? -5.150 6.568 -1.957 1.00 94.81 96 HIS A O 1
ATOM 789 N N . LYS A 1 97 ? -5.296 4.933 -0.437 1.00 94.75 97 LYS A N 1
ATOM 790 C CA . LYS A 1 97 ? -6.706 4.621 -0.712 1.00 94.75 97 LYS A CA 1
ATOM 791 C C . LYS A 1 97 ? -7.683 5.500 0.059 1.00 94.75 97 LYS A C 1
ATOM 793 O O . LYS A 1 97 ? -8.747 5.800 -0.474 1.00 94.75 97 LYS A O 1
ATOM 798 N N . LEU A 1 98 ? -7.352 5.838 1.301 1.00 95.44 98 LEU A N 1
ATOM 799 C CA . LEU A 1 98 ? -8.282 6.434 2.264 1.00 95.44 98 LEU A CA 1
ATOM 800 C C . LEU A 1 98 ? -8.072 7.941 2.452 1.00 95.44 98 LEU A C 1
ATOM 802 O O . LEU A 1 98 ? -8.982 8.622 2.909 1.00 95.44 98 LEU A O 1
ATOM 806 N N . GLN A 1 99 ? -6.902 8.458 2.073 1.00 95.88 99 GLN A N 1
ATOM 807 C CA . GLN A 1 99 ? -6.542 9.866 2.210 1.00 95.88 99 GLN A CA 1
ATOM 808 C C . GLN A 1 99 ? -6.156 10.489 0.858 1.00 95.88 99 GLN A C 1
ATOM 810 O O . GLN A 1 99 ? -6.859 11.352 0.349 1.00 95.88 99 GLN A O 1
ATOM 815 N N . TYR A 1 100 ? -5.089 10.013 0.216 1.00 95.56 100 TYR A N 1
ATOM 816 C CA . TYR A 1 100 ? -4.520 10.711 -0.946 1.00 95.56 100 TYR A CA 1
ATOM 817 C C . TYR A 1 100 ? -5.417 10.652 -2.187 1.00 95.56 100 TYR A C 1
ATOM 819 O O . TYR A 1 100 ? -5.495 11.613 -2.948 1.00 95.56 100 TYR A O 1
ATOM 827 N N . MET A 1 101 ? -6.083 9.519 -2.430 1.00 94.25 101 MET A N 1
ATOM 828 C CA . MET A 1 101 ? -7.054 9.402 -3.522 1.00 94.25 101 MET A CA 1
ATOM 829 C C . MET A 1 101 ? -8.271 10.322 -3.341 1.00 94.25 101 MET A C 1
ATOM 831 O O . MET A 1 101 ? -8.579 11.032 -4.299 1.00 94.25 101 MET A O 1
ATOM 835 N N . PRO A 1 102 ? -8.949 10.356 -2.177 1.00 94.38 102 PRO A N 1
ATOM 836 C CA . PRO A 1 102 ? -10.044 11.299 -1.971 1.00 94.38 102 PRO A CA 1
ATOM 837 C C . PRO A 1 102 ? -9.584 12.761 -2.019 1.00 94.38 102 PRO A C 1
ATOM 839 O O . PRO A 1 102 ? -10.240 13.551 -2.686 1.00 94.38 102 PRO A O 1
ATOM 842 N N . GLU A 1 103 ? -8.424 13.110 -1.454 1.00 95.06 103 GLU A N 1
ATOM 843 C CA . GLU A 1 103 ? -7.861 14.470 -1.563 1.00 95.06 103 GLU A CA 1
ATOM 844 C C . GLU A 1 103 ? -7.597 14.888 -3.017 1.00 95.06 103 GLU A C 1
ATOM 846 O O . GLU A 1 103 ? -7.848 16.028 -3.398 1.00 95.06 103 GLU A O 1
ATOM 851 N N . ARG A 1 104 ? -7.085 13.972 -3.848 1.00 94.62 104 ARG A N 1
ATOM 852 C CA . ARG A 1 104 ? -6.697 14.288 -5.230 1.00 94.62 104 ARG A CA 1
ATOM 853 C C . ARG A 1 104 ? -7.846 14.192 -6.232 1.00 94.62 104 ARG A C 1
ATOM 855 O O . ARG A 1 104 ? -7.851 14.925 -7.215 1.00 94.62 104 ARG A O 1
ATOM 862 N N . TYR A 1 105 ? -8.766 13.251 -6.037 1.00 94.19 105 TYR A N 1
ATOM 863 C CA . TYR A 1 105 ? -9.770 12.874 -7.041 1.00 94.19 105 TYR A CA 1
ATOM 864 C C . TYR A 1 105 ? -11.211 12.882 -6.514 1.00 94.19 105 TYR A C 1
ATOM 866 O O . TYR A 1 105 ? -12.120 12.493 -7.248 1.00 94.19 105 TYR A O 1
ATOM 874 N N . GLY A 1 106 ? -11.435 13.249 -5.248 1.00 92.81 106 GLY A N 1
ATOM 875 C CA . GLY A 1 106 ? -12.762 13.257 -4.621 1.00 92.81 106 GLY A CA 1
ATOM 876 C C . GLY A 1 106 ? -13.391 11.870 -4.458 1.00 92.81 106 GLY A C 1
ATOM 877 O O . GLY A 1 106 ? -14.595 11.760 -4.253 1.00 92.81 106 GLY A O 1
ATOM 878 N N . LYS A 1 107 ? -12.608 10.791 -4.609 1.00 91.94 107 LYS A N 1
ATOM 879 C CA . LYS A 1 107 ? -13.091 9.405 -4.541 1.00 91.94 107 LYS A CA 1
ATOM 880 C C . LYS A 1 107 ? -12.165 8.533 -3.708 1.00 91.94 107 LYS A C 1
ATOM 882 O O . LYS A 1 107 ? -10.950 8.535 -3.905 1.00 91.94 107 LYS A O 1
ATOM 887 N N . TRP A 1 108 ? -12.748 7.709 -2.843 1.00 92.94 108 TRP A N 1
ATOM 888 C CA . TRP A 1 108 ? -11.999 6.703 -2.095 1.00 92.94 108 TRP A CA 1
ATOM 889 C C . TRP A 1 108 ? -11.519 5.564 -2.998 1.00 92.94 108 TRP A C 1
ATOM 891 O O . TRP A 1 108 ? -12.215 5.091 -3.896 1.00 92.94 108 TRP A O 1
ATOM 901 N N . GLY A 1 109 ? -10.312 5.072 -2.725 1.00 92.00 109 GLY A N 1
ATOM 902 C CA . GLY A 1 109 ? -9.683 3.983 -3.472 1.00 92.00 109 GLY A CA 1
ATOM 903 C C . GLY A 1 109 ? -10.141 2.579 -3.076 1.00 92.00 109 GLY A C 1
ATOM 904 O O . GLY A 1 109 ? -9.595 1.599 -3.598 1.00 92.00 109 GLY A O 1
ATOM 905 N N . CYS A 1 110 ? -11.079 2.457 -2.134 1.00 93.31 110 CYS A N 1
ATOM 906 C CA . CYS A 1 110 ? -11.597 1.193 -1.624 1.00 93.31 110 CYS A CA 1
ATOM 907 C C . CYS A 1 110 ? -13.128 1.200 -1.630 1.00 93.31 110 CYS A C 1
ATOM 909 O O . CYS A 1 110 ? -13.737 2.064 -1.020 1.00 93.31 110 CYS A O 1
ATOM 911 N N . VAL A 1 111 ? -13.719 0.195 -2.280 1.00 91.25 111 VAL A N 1
ATOM 912 C CA . VAL A 1 111 ? -15.178 -0.018 -2.364 1.00 91.25 111 VAL A CA 1
ATOM 913 C C . VAL A 1 111 ? -15.619 -1.321 -1.685 1.00 91.25 111 VAL A C 1
ATOM 915 O O . VAL A 1 111 ? -16.682 -1.848 -1.976 1.00 91.25 111 VAL A O 1
ATOM 918 N N . GLY A 1 112 ? -14.753 -1.937 -0.873 1.00 91.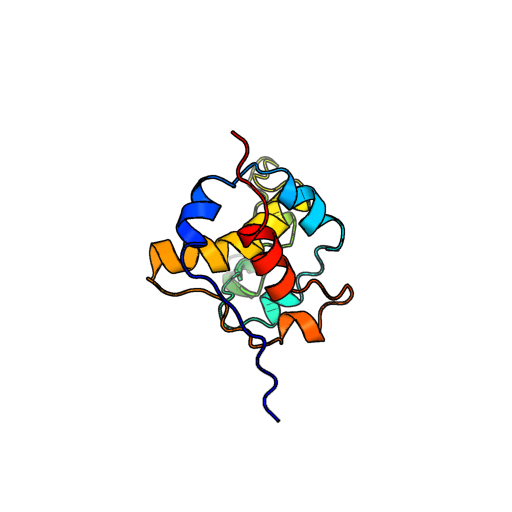19 112 GLY A N 1
ATOM 919 C CA . GLY A 1 112 ? -15.114 -3.170 -0.159 1.00 91.19 112 GLY A CA 1
ATOM 920 C C . GLY A 1 112 ? -15.161 -4.449 -1.006 1.00 91.19 112 GLY A C 1
ATOM 921 O O . GLY A 1 112 ? -15.684 -5.466 -0.566 1.00 91.19 112 GLY A O 1
ATOM 922 N N . CYS A 1 113 ? -14.561 -4.463 -2.204 1.00 92.56 113 CYS A N 1
ATOM 923 C CA . CYS A 1 113 ? -14.620 -5.622 -3.113 1.00 92.56 113 CYS A CA 1
ATOM 924 C C . CYS A 1 113 ? -13.917 -6.913 -2.628 1.00 92.56 113 CYS A C 1
ATOM 926 O O . CYS A 1 113 ? -13.927 -7.907 -3.347 1.00 92.56 113 CYS A O 1
ATOM 928 N N . GLY A 1 114 ? -13.213 -6.903 -1.490 1.00 91.94 114 GLY A N 1
ATOM 929 C CA . GLY A 1 114 ? -12.649 -8.106 -0.853 1.00 91.94 114 GLY A CA 1
ATOM 930 C C . GLY A 1 114 ? -11.494 -8.824 -1.576 1.00 91.94 114 GLY A C 1
ATOM 931 O O . GLY A 1 114 ? -10.823 -9.650 -0.964 1.00 91.94 114 GLY A O 1
ATOM 932 N N . ARG A 1 115 ? -11.174 -8.497 -2.837 1.00 93.50 115 ARG A N 1
ATOM 933 C CA . ARG A 1 115 ? -10.123 -9.182 -3.629 1.00 93.50 115 ARG A CA 1
ATOM 934 C C . ARG A 1 115 ? -8.768 -9.265 -2.926 1.00 93.50 115 ARG A C 1
ATOM 936 O O . ARG A 1 115 ? -8.104 -10.297 -2.970 1.00 93.50 115 ARG A O 1
ATOM 943 N N . CYS A 1 116 ? -8.358 -8.180 -2.268 1.00 93.81 116 CYS A N 1
ATOM 944 C CA . CYS A 1 116 ? -7.102 -8.150 -1.527 1.00 93.81 116 CYS A CA 1
ATOM 945 C C . CYS A 1 116 ? -7.130 -9.010 -0.259 1.00 93.81 116 CYS A C 1
ATOM 947 O O . CYS A 1 116 ? -6.073 -9.486 0.128 1.00 93.81 116 CYS A O 1
ATOM 949 N N . LEU A 1 117 ? -8.299 -9.213 0.357 1.00 93.44 117 LEU A N 1
ATOM 950 C CA . LEU A 1 117 ? -8.471 -10.041 1.550 1.00 93.44 117 LEU A CA 1
ATOM 951 C C . LEU A 1 117 ? -8.341 -11.524 1.197 1.00 93.44 117 LEU A C 1
ATOM 953 O O . LEU A 1 117 ? -7.523 -12.220 1.787 1.00 93.44 117 LEU A O 1
ATOM 957 N N . VAL A 1 118 ? -9.078 -11.969 0.172 1.00 93.44 118 VAL A N 1
ATOM 958 C CA . VAL A 1 118 ? -9.154 -13.379 -0.260 1.00 93.44 118 VAL A CA 1
ATOM 959 C C . VAL A 1 118 ? -7.784 -13.968 -0.599 1.00 93.44 118 VAL A C 1
ATOM 961 O O . VAL A 1 118 ? -7.536 -15.148 -0.377 1.00 93.44 118 VAL A O 1
ATOM 964 N N . LYS A 1 119 ? -6.886 -13.159 -1.163 1.00 95.50 119 LYS A N 1
ATOM 965 C CA . LYS A 1 119 ? -5.549 -13.601 -1.585 1.00 95.50 119 LYS A CA 1
ATOM 966 C C . LYS A 1 119 ? -4.438 -13.176 -0.627 1.00 95.50 119 LYS A C 1
ATOM 968 O O . LYS A 1 119 ? -3.270 -13.423 -0.913 1.00 95.50 119 LYS A O 1
ATOM 973 N N . CYS A 1 120 ? -4.763 -12.513 0.481 1.00 96.12 120 CYS A N 1
ATOM 974 C CA . CYS A 1 120 ? -3.752 -12.139 1.459 1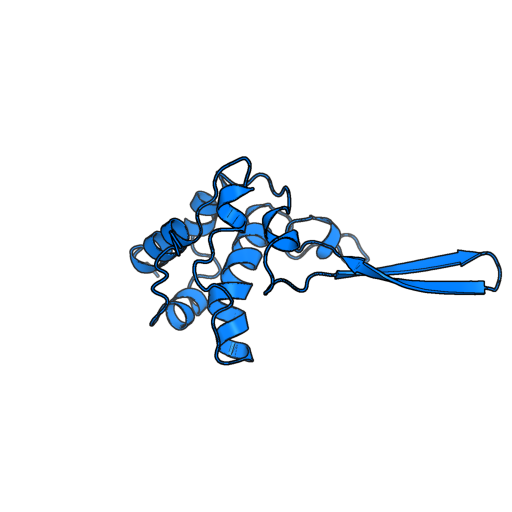.00 96.12 120 CYS A CA 1
ATOM 975 C C . CYS A 1 120 ? -3.351 -13.376 2.281 1.00 96.12 120 CYS A C 1
ATOM 977 O O . CYS A 1 120 ? -4.207 -13.913 2.981 1.00 96.12 120 CYS A O 1
ATOM 979 N N . PRO A 1 121 ? -2.068 -13.783 2.303 1.00 96.19 121 PRO A N 1
ATOM 980 C CA . PRO A 1 121 ? -1.628 -14.959 3.065 1.00 96.19 121 PRO A CA 1
ATOM 981 C C . PRO A 1 121 ? -1.823 -14.795 4.577 1.00 96.19 121 PRO A C 1
ATOM 983 O O . PRO A 1 121 ? -1.950 -15.769 5.305 1.00 96.19 121 PRO A O 1
ATOM 986 N N . VAL A 1 122 ? -1.878 -13.548 5.047 1.00 96.25 122 VAL A N 1
ATOM 987 C CA . VAL A 1 122 ? -2.076 -13.195 6.457 1.00 96.25 122 VAL A CA 1
ATOM 988 C C . VAL A 1 122 ? -3.454 -12.594 6.719 1.00 96.25 122 VAL A C 1
ATOM 990 O O . VAL A 1 122 ? -3.721 -12.153 7.830 1.00 96.25 122 VAL A O 1
ATOM 993 N N . THR A 1 123 ? -4.348 -12.542 5.726 1.00 94.19 123 THR A N 1
ATOM 994 C CA . THR A 1 123 ? -5.706 -11.988 5.888 1.00 94.19 123 THR A CA 1
ATOM 995 C C . THR A 1 123 ? -5.683 -10.591 6.540 1.00 94.19 123 THR A C 1
ATOM 997 O O . THR A 1 123 ? -6.266 -10.368 7.604 1.00 94.19 123 THR A O 1
ATOM 1000 N N . LEU A 1 124 ? -4.903 -9.657 5.978 1.00 94.75 124 LEU A N 1
ATOM 1001 C CA . LEU A 1 124 ? -4.897 -8.260 6.424 1.00 94.75 124 LEU A CA 1
ATOM 1002 C C . LEU A 1 124 ? -6.163 -7.575 5.901 1.00 94.75 124 LEU A C 1
ATOM 1004 O O . LEU A 1 124 ? -6.260 -7.251 4.715 1.00 94.75 124 LEU A O 1
ATOM 1008 N N . ASP A 1 125 ? -7.133 -7.405 6.792 1.00 93.44 125 ASP A N 1
ATOM 1009 C CA . ASP A 1 125 ? -8.467 -6.928 6.453 1.00 93.44 125 ASP A CA 1
ATOM 1010 C C . ASP A 1 125 ? -8.564 -5.404 6.501 1.00 93.44 125 ASP A C 1
ATOM 1012 O O . ASP A 1 125 ? -8.391 -4.785 7.549 1.00 93.44 125 ASP A O 1
ATOM 1016 N N . ILE A 1 126 ? -8.851 -4.802 5.346 1.00 93.25 126 ILE A N 1
ATOM 1017 C CA . ILE A 1 126 ? -8.961 -3.352 5.214 1.00 93.25 126 ILE A CA 1
ATOM 1018 C C . ILE A 1 126 ? -10.188 -2.793 5.934 1.00 93.25 126 ILE A C 1
ATOM 1020 O O . ILE A 1 126 ? -10.116 -1.661 6.393 1.00 93.25 126 ILE A O 1
ATOM 1024 N N . T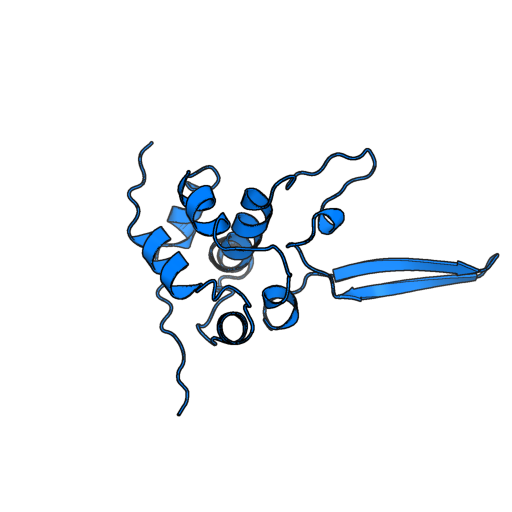HR A 1 127 ? -11.285 -3.544 6.077 1.00 92.75 127 THR A N 1
ATOM 1025 C CA . THR A 1 127 ? -12.475 -3.025 6.779 1.00 92.75 127 THR A CA 1
ATOM 1026 C C . THR A 1 127 ? -12.233 -2.944 8.275 1.00 92.75 127 THR A C 1
ATOM 1028 O O . THR A 1 127 ? -12.537 -1.929 8.891 1.00 92.75 127 THR A O 1
ATOM 1031 N N . ARG A 1 128 ? -11.567 -3.955 8.844 1.00 93.19 128 ARG A N 1
ATOM 1032 C CA . ARG A 1 128 ? -11.104 -3.919 10.236 1.00 93.19 128 ARG A CA 1
ATOM 1033 C C . ARG A 1 128 ? -10.136 -2.770 10.470 1.00 93.19 128 ARG A C 1
ATOM 1035 O O . ARG A 1 128 ? -10.293 -2.058 11.449 1.00 93.19 128 ARG A O 1
ATOM 1042 N N . VAL A 1 129 ? -9.189 -2.556 9.555 1.00 94.75 129 VAL A N 1
ATOM 1043 C CA . VAL A 1 129 ? -8.263 -1.417 9.642 1.00 94.75 129 VAL A CA 1
ATOM 1044 C C . VAL A 1 129 ? -9.018 -0.088 9.598 1.00 94.75 129 VAL A C 1
ATOM 1046 O O . VAL A 1 129 ? -8.723 0.798 10.389 1.00 94.75 129 VAL A O 1
ATOM 1049 N N . ILE A 1 130 ? -10.011 0.056 8.719 1.00 94.75 130 ILE A N 1
ATOM 1050 C CA . ILE A 1 130 ? -10.852 1.260 8.649 1.00 94.75 130 ILE A CA 1
ATOM 1051 C C . ILE A 1 130 ? -11.600 1.484 9.966 1.00 94.75 130 ILE A C 1
ATOM 1053 O O . ILE A 1 130 ? -11.559 2.591 10.495 1.00 94.75 130 ILE A O 1
ATOM 1057 N N . ASN A 1 131 ? -12.213 0.444 10.531 1.00 93.62 131 ASN A N 1
ATOM 1058 C CA . ASN A 1 131 ? -12.919 0.544 11.809 1.00 93.62 131 ASN A CA 1
ATOM 1059 C C . ASN A 1 131 ? -11.966 0.918 12.953 1.00 93.62 131 ASN A C 1
ATOM 1061 O O . ASN A 1 131 ? -12.235 1.873 13.672 1.00 93.62 131 ASN A O 1
ATOM 1065 N N . GLN A 1 132 ? -10.798 0.273 13.041 1.00 94.12 132 GLN A N 1
ATOM 1066 C CA . GLN A 1 132 ? -9.763 0.621 14.022 1.00 94.12 132 GLN A CA 1
ATOM 1067 C C . GLN A 1 132 ? -9.316 2.083 13.893 1.00 94.12 132 GLN A C 1
ATOM 1069 O O . GLN A 1 132 ? -9.191 2.788 14.891 1.00 94.12 132 GLN A O 1
ATOM 1074 N N . LEU A 1 133 ? -9.103 2.568 12.666 1.00 94.00 133 LEU A N 1
ATOM 1075 C CA . LEU A 1 133 ? -8.721 3.960 12.416 1.00 94.00 133 LEU A CA 1
ATOM 1076 C C . LEU A 1 133 ? -9.835 4.945 12.787 1.00 94.00 133 LEU A C 1
ATOM 1078 O O . LEU A 1 133 ? -9.535 6.066 13.191 1.00 94.00 133 LEU A O 1
ATOM 1082 N N . ARG A 1 134 ? -11.109 4.554 12.681 1.00 92.81 134 ARG A N 1
ATOM 1083 C CA . ARG A 1 134 ? -12.253 5.374 13.114 1.00 92.81 134 ARG A CA 1
ATOM 1084 C C . ARG A 1 134 ? -12.378 5.424 14.633 1.00 92.81 134 ARG A C 1
ATOM 1086 O O . ARG A 1 134 ? -12.550 6.514 15.171 1.00 92.81 134 ARG A O 1
ATOM 1093 N N . GLU A 1 135 ? -12.226 4.286 15.300 1.00 91.94 135 GLU A N 1
ATOM 1094 C CA . GLU A 1 135 ? -12.420 4.135 16.747 1.00 91.94 135 GLU A CA 1
ATOM 1095 C C . GLU A 1 135 ? -11.251 4.671 17.576 1.00 91.94 135 GLU A C 1
ATOM 1097 O O . GLU A 1 135 ? -11.470 5.189 18.669 1.00 91.94 135 GLU A O 1
ATOM 1102 N N . VAL A 1 136 ? -10.014 4.575 17.074 1.00 92.38 136 VAL A N 1
ATOM 1103 C CA . VAL A 1 136 ? -8.838 4.956 17.866 1.00 92.38 136 VAL A CA 1
ATOM 1104 C C . VAL A 1 136 ? -8.878 6.452 18.214 1.00 92.38 136 VAL A C 1
ATOM 1106 O O . VAL A 1 136 ? -9.021 7.282 17.306 1.00 92.38 136 VAL A O 1
ATOM 1109 N N . PRO A 1 137 ? -8.786 6.831 19.500 1.00 85.62 137 PRO A N 1
ATOM 1110 C CA . PRO A 1 137 ? -8.777 8.232 19.888 1.00 85.62 137 PRO A CA 1
ATOM 1111 C C . PRO A 1 137 ? -7.520 8.907 19.345 1.00 85.62 137 PRO A C 1
ATOM 1113 O O . PRO A 1 137 ? -6.439 8.322 19.307 1.00 85.62 137 PRO A O 1
ATOM 1116 N N . PHE A 1 138 ? -7.681 10.149 18.906 1.00 75.06 138 PHE A N 1
ATOM 1117 C CA . PHE A 1 138 ? -6.553 11.000 18.576 1.00 75.06 138 PHE A CA 1
ATOM 1118 C C . PHE A 1 138 ? -6.054 11.607 19.890 1.00 75.06 138 PHE A C 1
ATOM 1120 O O . PHE A 1 138 ? -6.727 12.461 20.461 1.00 75.06 138 PHE A O 1
ATOM 1127 N N . HIS A 1 139 ? -4.940 11.095 20.410 1.00 63.38 139 HIS A N 1
ATOM 1128 C CA . HIS A 1 139 ? -4.223 11.735 21.507 1.00 63.38 139 HIS A CA 1
ATOM 1129 C C . HIS A 1 139 ? -3.097 12.565 20.890 1.00 63.38 139 HIS A C 1
ATOM 1131 O O . HIS A 1 139 ? -2.233 11.997 20.220 1.00 63.38 139 HIS A O 1
ATOM 1137 N N . ASP A 1 140 ? -3.186 13.886 21.058 1.00 52.22 140 ASP A N 1
ATOM 1138 C CA . ASP A 1 140 ? -2.094 14.828 20.781 1.00 52.22 140 ASP A CA 1
ATOM 1139 C C . ASP A 1 140 ? -0.880 14.551 21.684 1.00 52.22 140 ASP A C 1
ATOM 1141 O O . ASP A 1 140 ? -1.092 14.222 22.878 1.00 52.22 140 ASP A O 1
#

Secondary structure (DSSP, 8-state):
---PPP---TTHHHHHHH-TT-THHHHHHHH-----HHHHH-TT---EEEEEEEETTEEEEEEEE--TTSSGGG--TTS--S--SHHHHHHHHHHIIIIIHHHHHSS-S-----HHHHT-TT---HHHHHHHHHHS----

Foldseek 3Di:
DQPFDDADQPPLQVLLVLCLVPCVLVVLLPLDPLPQQLLVQQPLRDAWDWDWDDDPPDIDIDIGHDGLSDQVSQQDDVRDGPCNDSSNSSSCVLCVQRHVCCVVPVHGSDRRNCRSQVPGPRRSDNRVVSVCSVPDDDDD

Sequence (140 aa):
KDCSLQVEVEGLTEKLQKMFEHPIWEEICRKCINCGTCTYLCPTCHCFDVLNKNRGEKGVKYRCYDSCMYKEYTLMAGGHNPRPTKKERVRQRFLHKLQYMPERYGKWGCVGCGRCLVKCPVTLDITRVINQLREVPFHD

pLDDT: mean 92.08, std 8.32, range [44.66, 96.75]

Radius of gyration: 16.85 Å; chains: 1; bounding box: 49×30×51 Å